Protein AF-A0A934N5J3-F1 (afdb_monomer_lite)

Structure (mmCIF, N/CA/C/O backbone):
data_AF-A0A934N5J3-F1
#
_entry.id   AF-A0A934N5J3-F1
#
loop_
_atom_site.group_PDB
_atom_site.id
_atom_site.type_symbol
_atom_site.label_atom_id
_atom_site.label_alt_id
_atom_site.label_comp_id
_atom_site.label_asym_id
_atom_site.label_entity_id
_atom_site.label_seq_id
_atom_site.pdbx_PDB_ins_code
_atom_site.Cartn_x
_atom_site.Cartn_y
_atom_site.Cartn_z
_atom_site.occupancy
_atom_site.B_iso_or_equiv
_atom_site.auth_seq_id
_atom_site.auth_comp_id
_atom_site.auth_asym_id
_atom_site.auth_atom_id
_atom_site.pdbx_PDB_model_num
ATOM 1 N N . MET A 1 1 ? 9.248 -0.133 -29.387 1.00 40.38 1 MET A N 1
ATOM 2 C CA . MET A 1 1 ? 8.294 -0.602 -28.362 1.00 40.38 1 MET A CA 1
ATOM 3 C C . MET A 1 1 ? 8.882 -0.227 -27.019 1.00 40.38 1 MET A C 1
ATOM 5 O O . MET A 1 1 ? 9.962 -0.706 -26.713 1.00 40.38 1 MET A O 1
ATOM 9 N N . THR A 1 2 ? 8.270 0.691 -26.274 1.00 46.03 2 THR A N 1
ATOM 10 C CA . THR A 1 2 ? 8.652 0.917 -24.876 1.00 46.03 2 THR A CA 1
ATOM 11 C C . THR A 1 2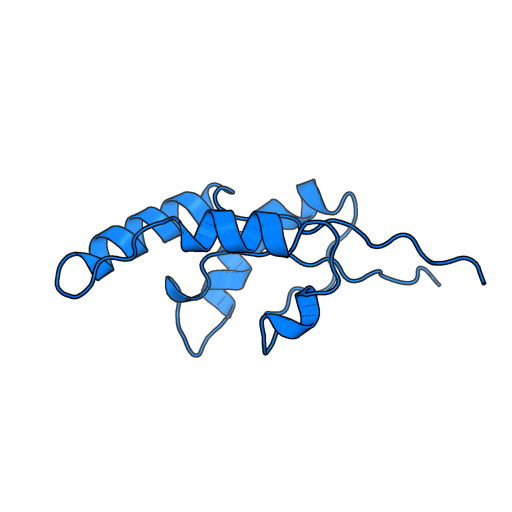 ? 8.176 -0.295 -24.088 1.00 46.03 2 THR A C 1
ATOM 13 O O . THR A 1 2 ? 6.977 -0.462 -23.875 1.00 46.03 2 THR A O 1
ATOM 16 N N . THR A 1 3 ? 9.099 -1.193 -23.756 1.00 57.78 3 THR A N 1
ATOM 17 C CA . THR A 1 3 ? 8.875 -2.265 -22.787 1.00 57.78 3 THR A CA 1
ATOM 18 C C . THR A 1 3 ? 8.489 -1.591 -21.474 1.00 57.78 3 THR A C 1
ATOM 20 O O . THR A 1 3 ? 9.304 -0.897 -20.872 1.00 57.78 3 THR A O 1
ATOM 23 N N . GLY A 1 4 ? 7.209 -1.663 -21.104 1.00 67.69 4 GLY A N 1
ATOM 24 C CA . GLY A 1 4 ? 6.771 -1.213 -19.788 1.00 67.69 4 GLY A CA 1
ATOM 25 C C . GLY A 1 4 ? 7.350 -2.172 -18.758 1.00 67.69 4 GLY A C 1
ATOM 26 O O . GLY A 1 4 ? 7.184 -3.376 -18.910 1.00 67.69 4 GLY A O 1
ATOM 27 N N . GLU A 1 5 ? 8.078 -1.648 -17.780 1.00 82.44 5 GLU A N 1
ATOM 28 C CA . GLU A 1 5 ? 8.607 -2.443 -16.673 1.00 82.44 5 GLU A CA 1
ATOM 29 C C . GLU A 1 5 ? 7.622 -2.405 -15.509 1.00 82.44 5 GLU A C 1
ATOM 31 O O . GLU A 1 5 ? 7.152 -1.325 -15.126 1.00 82.44 5 GLU A O 1
ATOM 36 N N . ASP A 1 6 ? 7.352 -3.572 -14.928 1.00 88.88 6 ASP A N 1
ATOM 37 C CA . ASP A 1 6 ? 6.531 -3.676 -13.730 1.00 88.88 6 ASP A CA 1
ATOM 38 C C . ASP A 1 6 ? 7.244 -3.041 -12.539 1.00 88.88 6 ASP A C 1
ATOM 40 O O . ASP A 1 6 ? 8.451 -3.189 -12.327 1.00 88.88 6 ASP A O 1
ATOM 44 N N . ARG A 1 7 ? 6.471 -2.305 -11.742 1.00 91.50 7 ARG A N 1
ATOM 45 C CA . ARG A 1 7 ? 6.948 -1.645 -10.530 1.00 91.50 7 ARG A CA 1
ATOM 46 C C . ARG A 1 7 ? 6.076 -2.057 -9.370 1.00 91.50 7 ARG A C 1
ATOM 48 O O . ARG A 1 7 ? 4.875 -1.803 -9.374 1.00 91.50 7 ARG A O 1
ATOM 55 N N . PHE A 1 8 ? 6.706 -2.633 -8.358 1.00 94.44 8 PHE A N 1
ATOM 56 C CA . PHE A 1 8 ? 5.999 -3.145 -7.198 1.00 94.44 8 PHE A CA 1
ATOM 57 C C . PHE A 1 8 ? 6.033 -2.146 -6.047 1.00 94.44 8 PHE A C 1
ATOM 59 O O . PHE A 1 8 ? 7.045 -1.485 -5.780 1.00 94.44 8 PHE A O 1
ATOM 66 N N . PHE A 1 9 ? 4.908 -2.079 -5.345 1.00 95.38 9 PHE A N 1
ATOM 67 C CA . PHE A 1 9 ? 4.727 -1.270 -4.153 1.00 95.38 9 PHE A CA 1
ATOM 68 C C . PHE A 1 9 ? 4.115 -2.134 -3.052 1.00 95.38 9 PHE A C 1
ATOM 70 O O . PHE A 1 9 ? 3.233 -2.946 -3.321 1.00 95.38 9 PHE A O 1
ATOM 77 N N . LEU A 1 10 ? 4.561 -1.946 -1.812 1.00 96.62 10 LEU A N 1
ATOM 78 C CA . LEU A 1 10 ? 4.017 -2.628 -0.640 1.00 96.62 10 LEU A CA 1
ATOM 79 C C . LEU A 1 10 ? 3.26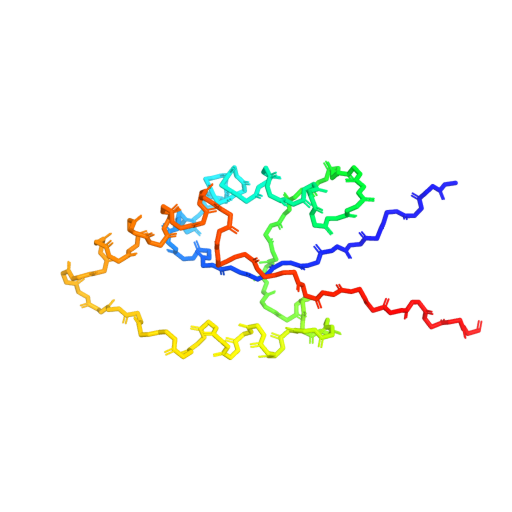3 -1.643 0.255 1.00 96.62 10 LEU A C 1
ATOM 81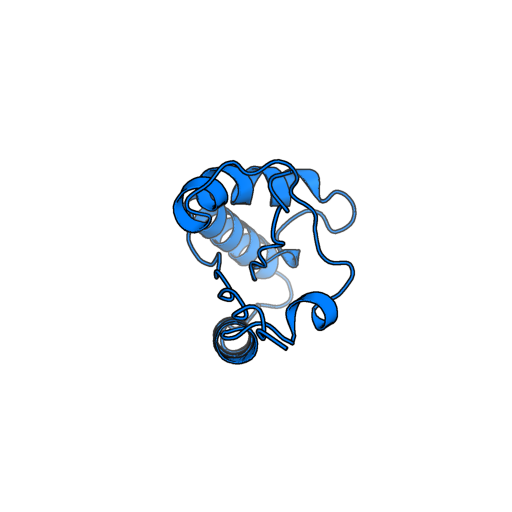 O O . LEU A 1 10 ? 3.735 -0.531 0.499 1.00 96.62 10 LEU A O 1
ATOM 85 N N . THR A 1 11 ? 2.086 -2.044 0.740 1.00 96.31 11 THR A N 1
ATOM 86 C CA . THR A 1 11 ? 1.214 -1.185 1.550 1.00 96.31 11 THR A CA 1
ATOM 87 C C . THR A 1 11 ? 0.202 -1.981 2.391 1.00 96.31 11 THR A C 1
ATOM 89 O O . THR A 1 11 ? 0.173 -3.212 2.346 1.00 96.31 11 THR A O 1
ATOM 92 N N . TRP A 1 12 ? -0.654 -1.288 3.149 1.00 95.06 12 TRP A N 1
ATOM 93 C CA . TRP A 1 12 ? -1.706 -1.873 3.983 1.00 95.06 12 TRP A CA 1
ATOM 94 C C . TRP A 1 12 ? -2.996 -2.154 3.197 1.00 95.06 12 TRP A C 1
ATOM 96 O O . TRP A 1 12 ? -4.027 -1.536 3.437 1.00 95.06 12 TRP A O 1
ATOM 106 N N . GLY A 1 13 ? -2.989 -3.131 2.287 1.00 92.88 13 GLY A N 1
ATOM 107 C CA . GLY A 1 13 ? -4.202 -3.472 1.519 1.00 92.88 13 GLY A CA 1
ATOM 108 C C . GLY A 1 13 ? -5.412 -3.837 2.396 1.00 92.88 13 GLY A C 1
ATOM 109 O O . GLY A 1 13 ? -6.535 -3.436 2.116 1.00 92.88 13 GLY A O 1
ATOM 110 N N . ARG A 1 14 ? -5.170 -4.501 3.536 1.00 92.31 14 ARG A N 1
ATOM 111 C CA . ARG A 1 14 ? -6.206 -4.986 4.469 1.00 92.31 14 ARG A CA 1
ATOM 112 C C . ARG A 1 14 ? -7.085 -3.888 5.088 1.00 92.31 14 ARG A C 1
ATOM 114 O O . ARG A 1 14 ? -8.154 -4.201 5.602 1.00 92.31 14 ARG A O 1
ATOM 121 N N . VAL A 1 15 ? -6.653 -2.623 5.091 1.00 94.31 15 VAL A N 1
ATOM 122 C CA . VAL A 1 15 ? -7.489 -1.536 5.637 1.00 94.31 15 VAL A CA 1
ATOM 123 C C . VAL A 1 15 ? -8.543 -1.041 4.646 1.00 94.31 15 VAL A C 1
ATOM 125 O O . VAL A 1 15 ? -9.349 -0.185 5.005 1.00 94.31 15 VAL A O 1
ATOM 128 N N . PHE A 1 16 ? -8.557 -1.566 3.424 1.00 95.00 16 PHE A N 1
ATOM 129 C CA . PHE A 1 16 ? -9.591 -1.337 2.417 1.00 95.00 16 PHE A CA 1
ATOM 130 C C . PHE A 1 16 ? -10.490 -2.570 2.279 1.00 95.00 16 PHE A C 1
ATOM 132 O O . PHE A 1 16 ? -10.400 -3.506 3.075 1.00 95.00 16 PHE A O 1
ATOM 139 N N . ASP A 1 17 ? -11.401 -2.534 1.310 1.00 91.06 17 ASP A N 1
ATOM 140 C CA . ASP A 1 17 ? -12.282 -3.659 1.022 1.00 91.06 17 ASP A CA 1
ATOM 141 C C . ASP A 1 17 ? -11.463 -4.900 0.618 1.00 91.06 17 ASP A C 1
ATOM 143 O O . ASP A 1 17 ? -10.451 -4.803 -0.076 1.00 91.06 17 ASP A O 1
ATOM 147 N N . ALA A 1 18 ? -11.862 -6.068 1.123 1.00 86.75 18 ALA A N 1
ATOM 148 C CA . ALA A 1 18 ? -11.135 -7.319 0.906 1.00 86.75 18 ALA A CA 1
ATOM 149 C C . ALA A 1 18 ? -11.447 -7.971 -0.452 1.00 86.75 18 ALA A C 1
ATOM 151 O O . ALA A 1 18 ? -10.758 -8.913 -0.840 1.00 86.75 18 ALA A O 1
ATOM 152 N N . VAL A 1 19 ? -12.502 -7.515 -1.130 1.00 89.31 19 VAL A N 1
ATOM 153 C CA . VAL A 1 19 ? -13.022 -8.071 -2.383 1.00 89.31 19 VAL A CA 1
ATOM 154 C C . VAL A 1 19 ? -12.862 -7.066 -3.517 1.00 89.31 19 VAL A C 1
ATOM 156 O O . VAL A 1 19 ? -12.422 -7.442 -4.600 1.00 89.31 19 VAL A O 1
ATOM 159 N N . ASP A 1 20 ? -13.206 -5.804 -3.272 1.00 93.81 20 ASP A N 1
ATOM 160 C CA . ASP A 1 20 ? -13.068 -4.720 -4.238 1.00 93.81 20 ASP A CA 1
ATOM 161 C C . ASP A 1 20 ? -11.717 -3.999 -4.062 1.00 93.81 20 ASP A C 1
ATOM 163 O O . ASP A 1 20 ? -11.521 -3.276 -3.081 1.00 93.81 20 ASP A O 1
ATOM 167 N N . PRO A 1 21 ? -10.763 -4.141 -5.001 1.00 95.00 21 PRO A N 1
ATOM 168 C CA . PRO A 1 21 ? -9.483 -3.449 -4.914 1.00 95.00 21 PRO A CA 1
ATOM 169 C C . PRO A 1 21 ? -9.581 -1.962 -5.284 1.00 95.00 21 PRO A C 1
ATOM 171 O O . PRO A 1 21 ? -8.619 -1.225 -5.050 1.00 95.00 21 PRO A O 1
ATOM 174 N N . THR A 1 22 ? -10.693 -1.489 -5.862 1.00 95.75 22 THR A N 1
ATOM 175 C CA . THR A 1 22 ? -10.821 -0.113 -6.364 1.00 95.75 22 THR A CA 1
ATOM 176 C C . THR A 1 22 ? -10.517 0.949 -5.299 1.00 95.75 22 THR A C 1
ATOM 178 O O . THR A 1 22 ? -9.688 1.816 -5.581 1.00 95.75 22 THR A O 1
ATOM 181 N N . PRO A 1 23 ? -11.041 0.881 -4.056 1.00 95.62 23 PRO A N 1
ATOM 182 C CA . PRO A 1 23 ? -10.719 1.863 -3.019 1.00 95.62 23 PRO A CA 1
ATOM 183 C C . PRO A 1 23 ? -9.226 1.930 -2.667 1.00 95.62 23 PRO A C 1
ATOM 185 O O . PRO A 1 23 ? -8.701 3.010 -2.390 1.00 95.62 23 PRO A O 1
ATOM 188 N N . LEU A 1 24 ? -8.530 0.787 -2.685 1.00 96.38 24 LEU A N 1
ATOM 189 C CA . LEU A 1 24 ? -7.085 0.730 -2.466 1.00 96.38 24 LEU A CA 1
ATOM 190 C C . LEU A 1 24 ? -6.342 1.373 -3.641 1.00 96.38 24 LEU A C 1
ATOM 192 O O . LEU A 1 24 ? -5.476 2.222 -3.428 1.00 96.38 24 LEU A O 1
ATOM 196 N N . ILE A 1 25 ? -6.694 0.988 -4.870 1.00 95.38 25 ILE A N 1
ATOM 197 C CA . ILE A 1 25 ? -6.082 1.506 -6.098 1.00 95.38 25 ILE A CA 1
ATOM 198 C C . ILE A 1 25 ? -6.240 3.029 -6.171 1.00 95.38 25 ILE A C 1
ATOM 200 O O . ILE A 1 25 ? -5.256 3.733 -6.407 1.00 95.38 25 ILE A O 1
ATOM 204 N N . ASP A 1 26 ? -7.435 3.550 -5.899 1.00 94.50 26 ASP A N 1
ATOM 205 C CA . ASP A 1 26 ? -7.717 4.987 -5.913 1.00 94.50 26 ASP A CA 1
ATOM 206 C C . ASP A 1 26 ? -6.902 5.749 -4.861 1.00 94.50 26 ASP A C 1
ATOM 208 O O . ASP A 1 26 ? -6.431 6.859 -5.123 1.00 94.50 26 ASP A O 1
ATOM 212 N N . ALA A 1 27 ? -6.669 5.148 -3.690 1.00 94.62 27 ALA A N 1
ATOM 213 C CA . ALA A 1 27 ? -5.846 5.750 -2.647 1.00 94.62 27 ALA A CA 1
ATOM 214 C C . ALA A 1 27 ? -4.354 5.807 -3.021 1.00 94.62 27 ALA A C 1
ATOM 216 O O . ALA A 1 27 ? -3.678 6.775 -2.664 1.00 94.62 27 ALA A O 1
ATOM 217 N N . VAL A 1 28 ? -3.827 4.800 -3.730 1.00 93.75 28 VAL A N 1
ATOM 218 C CA . VAL A 1 28 ? -2.388 4.711 -4.046 1.00 93.75 28 VAL A CA 1
ATOM 219 C C . VAL A 1 28 ? -2.012 5.389 -5.361 1.00 93.75 28 VAL A C 1
ATOM 221 O O . VAL A 1 28 ? -0.945 6.002 -5.444 1.00 93.75 28 VAL A O 1
ATOM 224 N N . LYS A 1 29 ? -2.875 5.323 -6.382 1.00 92.75 29 LYS A N 1
ATOM 225 C CA . LYS A 1 29 ? -2.591 5.755 -7.762 1.00 92.75 29 LYS A CA 1
ATOM 226 C C . LYS A 1 29 ? -2.023 7.179 -7.880 1.00 92.75 29 LYS A C 1
ATOM 228 O O . LYS A 1 29 ? -1.051 7.338 -8.626 1.00 92.75 29 LYS A O 1
ATOM 233 N N . PRO A 1 30 ? -2.518 8.199 -7.145 1.00 91.88 30 PRO A N 1
ATOM 234 C CA . PRO A 1 30 ? -1.958 9.554 -7.204 1.00 91.88 30 PRO A CA 1
ATOM 235 C C . PRO A 1 30 ? -0.478 9.630 -6.802 1.00 91.88 30 PRO A C 1
ATOM 237 O O . PRO A 1 30 ? 0.254 10.504 -7.268 1.00 91.88 30 PRO A O 1
ATOM 240 N N . HIS A 1 31 ? -0.017 8.704 -5.959 1.00 91.50 31 HIS A N 1
ATOM 241 C CA . HIS A 1 31 ? 1.341 8.696 -5.412 1.00 91.50 31 HIS A CA 1
ATOM 242 C C . HIS A 1 31 ? 2.323 7.904 -6.277 1.00 91.50 31 HIS A C 1
ATOM 244 O O . HIS A 1 31 ? 3.526 8.179 -6.243 1.00 91.50 31 HIS A O 1
ATOM 250 N N . LEU A 1 32 ? 1.818 6.971 -7.094 1.00 88.69 32 LEU A N 1
ATOM 251 C CA . LEU A 1 32 ? 2.640 6.103 -7.940 1.00 88.69 32 LEU A CA 1
ATOM 252 C C . LEU A 1 32 ? 3.381 6.899 -9.014 1.00 88.69 32 LEU A C 1
ATOM 254 O O . LEU A 1 32 ? 4.579 6.712 -9.187 1.00 88.69 32 LEU A O 1
ATOM 258 N N . VAL A 1 33 ? 2.717 7.849 -9.681 1.00 79.12 33 VAL A N 1
ATOM 259 C CA . VAL A 1 33 ? 3.314 8.644 -10.775 1.00 79.12 33 VAL A CA 1
ATOM 260 C C . VAL A 1 33 ? 4.616 9.325 -10.336 1.00 79.12 33 VAL A C 1
ATOM 262 O O . VAL A 1 33 ? 5.616 9.303 -11.056 1.00 79.12 33 VAL A O 1
ATOM 265 N N . ARG A 1 34 ? 4.640 9.872 -9.113 1.00 76.06 34 ARG A N 1
ATOM 266 C CA . ARG A 1 34 ? 5.828 10.534 -8.554 1.00 76.06 34 ARG A CA 1
ATOM 267 C C . ARG A 1 34 ? 6.987 9.559 -8.331 1.00 76.06 34 ARG A C 1
ATOM 269 O O . ARG A 1 34 ? 8.143 9.934 -8.513 1.00 76.06 34 ARG A O 1
ATOM 276 N N . MET A 1 35 ? 6.689 8.328 -7.926 1.00 73.38 35 MET A N 1
ATOM 277 C CA . MET A 1 35 ? 7.689 7.306 -7.599 1.00 73.38 35 MET A CA 1
ATOM 278 C C . MET A 1 35 ? 8.164 6.534 -8.840 1.00 73.38 35 MET A C 1
ATOM 280 O O . MET A 1 35 ? 9.323 6.128 -8.917 1.00 73.38 35 MET A O 1
ATOM 284 N N . SER A 1 36 ? 7.301 6.397 -9.847 1.00 70.25 36 SER A N 1
ATOM 285 C CA . SER A 1 36 ? 7.554 5.641 -11.075 1.00 70.25 36 SER A CA 1
ATOM 286 C C . SER A 1 36 ? 8.396 6.390 -12.112 1.00 70.25 36 SER A C 1
ATOM 288 O O . SER A 1 36 ? 8.847 5.774 -13.071 1.00 70.25 36 SER A O 1
ATOM 290 N N . ARG A 1 37 ? 8.637 7.702 -11.948 1.00 72.06 37 ARG A N 1
ATOM 291 C CA . ARG A 1 37 ? 9.382 8.540 -12.920 1.00 72.06 37 ARG A CA 1
ATOM 292 C C . ARG A 1 37 ? 8.904 8.336 -14.374 1.00 72.06 37 ARG A C 1
ATOM 294 O O . ARG A 1 37 ? 9.713 8.325 -15.298 1.00 72.06 37 ARG A O 1
ATOM 301 N N . GLY A 1 38 ? 7.601 8.136 -14.564 1.00 73.38 38 GLY A N 1
ATOM 302 C CA . GLY A 1 38 ? 7.007 7.766 -15.845 1.00 73.38 38 GLY A CA 1
ATOM 303 C C . GLY A 1 38 ? 5.485 7.656 -15.774 1.00 73.38 38 GLY A C 1
ATOM 304 O O . GLY A 1 38 ? 4.884 7.839 -14.713 1.00 73.38 38 GLY A O 1
ATOM 305 N N . GLU A 1 39 ? 4.869 7.373 -16.919 1.00 82.62 39 GLU A N 1
ATOM 306 C CA . GLU A 1 39 ? 3.423 7.183 -17.035 1.00 82.62 39 GLU A CA 1
ATOM 307 C C . GLU A 1 39 ? 3.003 5.824 -16.458 1.00 82.62 39 GLU A C 1
ATOM 309 O O . GLU A 1 39 ? 3.564 4.784 -16.806 1.00 82.62 39 GLU A O 1
ATOM 314 N N . VAL A 1 40 ? 1.999 5.831 -15.581 1.00 87.81 40 VAL A N 1
ATOM 315 C CA . VAL A 1 40 ? 1.394 4.615 -15.027 1.00 87.81 40 VAL A CA 1
ATOM 316 C C . VAL A 1 40 ? 0.226 4.212 -15.921 1.00 87.81 40 VAL A C 1
ATOM 318 O O . VAL A 1 40 ? -0.780 4.916 -15.967 1.00 87.81 40 VAL A O 1
ATOM 321 N N . ARG A 1 41 ? 0.360 3.086 -16.629 1.00 87.81 41 ARG A N 1
ATOM 322 C CA . ARG A 1 41 ? -0.682 2.585 -17.542 1.00 87.81 41 ARG A CA 1
ATOM 323 C C . ARG A 1 41 ? -1.756 1.786 -16.819 1.00 87.81 41 ARG A C 1
ATOM 325 O O . ARG A 1 41 ? -2.942 2.011 -17.034 1.00 87.81 41 ARG A O 1
ATOM 332 N N . ILE A 1 42 ? -1.320 0.851 -15.983 1.00 90.38 42 ILE A N 1
ATOM 333 C CA . ILE A 1 42 ? -2.164 -0.106 -15.271 1.00 90.38 42 ILE A CA 1
ATOM 334 C C . ILE A 1 42 ? -1.694 -0.140 -13.815 1.00 90.38 42 ILE A C 1
ATOM 336 O O . ILE A 1 42 ? -0.509 0.050 -13.535 1.00 90.38 42 ILE A O 1
ATOM 340 N N . VAL A 1 43 ? -2.642 -0.310 -12.895 1.00 93.12 43 VAL A N 1
ATOM 341 C CA . VAL A 1 43 ? -2.386 -0.535 -11.471 1.00 93.12 43 VAL A CA 1
ATOM 342 C C . VAL A 1 43 ? -3.233 -1.725 -11.060 1.00 93.12 43 VAL A C 1
ATOM 344 O O . VAL A 1 43 ? -4.454 -1.668 -11.182 1.00 93.12 43 VAL A O 1
ATOM 347 N N . GLU A 1 44 ? -2.579 -2.773 -10.582 1.00 93.56 44 GLU A N 1
ATOM 348 C CA . GLU A 1 44 ? -3.200 -4.023 -10.155 1.00 93.56 44 GLU A CA 1
ATOM 349 C C . GLU A 1 44 ? -2.665 -4.404 -8.773 1.00 93.56 44 GLU A C 1
ATOM 351 O O . GLU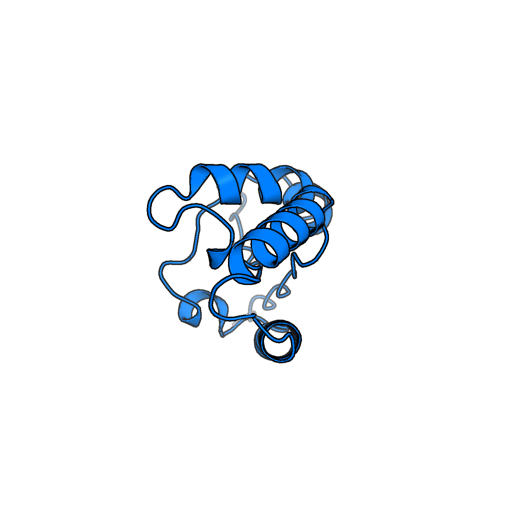 A 1 44 ? -1.573 -3.992 -8.370 1.00 93.56 44 GLU A O 1
ATOM 356 N N . VAL A 1 45 ? -3.470 -5.149 -8.020 1.00 95.06 45 VAL A N 1
ATOM 357 C CA . VAL A 1 45 ? -3.060 -5.726 -6.739 1.00 95.06 45 VAL A CA 1
ATOM 358 C C . VAL A 1 45 ? -2.445 -7.087 -7.036 1.00 95.06 45 VAL A C 1
ATOM 360 O O . VAL A 1 45 ? -3.055 -7.870 -7.754 1.00 95.06 45 VAL A O 1
ATOM 363 N N . CYS A 1 46 ? -1.262 -7.369 -6.489 1.00 94.44 46 CYS A N 1
ATOM 364 C CA . CYS A 1 46 ? -0.672 -8.704 -6.582 1.00 94.44 46 CYS A CA 1
ATOM 365 C C . CYS A 1 46 ? -1.595 -9.737 -5.920 1.00 94.44 46 CYS A C 1
ATOM 367 O O . CYS A 1 46 ? -2.084 -9.500 -4.810 1.00 94.44 46 CYS A O 1
ATOM 369 N N . ASP A 1 47 ? -1.755 -10.902 -6.543 1.00 91.81 47 ASP A N 1
ATOM 370 C CA . ASP A 1 47 ? -2.480 -12.041 -5.969 1.00 91.81 47 ASP A CA 1
ATOM 371 C C . ASP A 1 47 ? -1.808 -12.525 -4.675 1.00 91.81 47 ASP A C 1
ATOM 373 O O . ASP A 1 47 ? -2.449 -13.043 -3.755 1.00 91.81 47 ASP A O 1
ATOM 377 N N . SER A 1 48 ? -0.488 -12.345 -4.577 1.00 93.56 48 SER A N 1
ATOM 378 C CA . SER A 1 48 ? 0.287 -12.663 -3.389 1.00 93.56 48 SER A CA 1
ATOM 379 C C . SER A 1 48 ? 1.513 -11.769 -3.210 1.00 93.56 48 SER A C 1
ATOM 381 O O . SER A 1 48 ? 2.073 -11.203 -4.145 1.00 93.56 48 SER A O 1
ATOM 383 N N . LEU A 1 49 ? 2.032 -11.736 -1.980 1.00 93.31 49 LEU A N 1
ATOM 384 C CA . LEU A 1 49 ? 3.321 -11.102 -1.690 1.00 93.31 49 LEU A CA 1
ATOM 385 C C . LEU A 1 49 ? 4.500 -11.751 -2.441 1.00 93.31 49 LEU A C 1
ATOM 387 O O . LEU A 1 49 ? 5.552 -11.127 -2.558 1.00 93.31 49 LEU A O 1
ATOM 391 N N . GLN A 1 50 ? 4.355 -12.988 -2.935 1.00 95.19 50 GLN A N 1
ATOM 392 C CA . GLN A 1 50 ? 5.444 -13.704 -3.606 1.00 95.19 50 GLN A CA 1
ATOM 393 C C . GLN A 1 50 ? 5.835 -13.052 -4.934 1.00 95.19 50 GLN A C 1
ATOM 395 O O . GLN A 1 50 ? 7.019 -13.046 -5.265 1.00 95.19 50 GLN A O 1
ATOM 400 N N . GLU A 1 51 ? 4.887 -12.441 -5.646 1.00 94.62 51 GLU A N 1
ATOM 401 C CA . GLU A 1 51 ? 5.138 -11.751 -6.921 1.00 94.62 51 GLU A CA 1
ATOM 402 C C . GLU A 1 51 ? 6.146 -10.607 -6.778 1.00 94.62 51 GLU A C 1
ATOM 404 O O . GLU A 1 51 ? 6.971 -10.373 -7.658 1.00 94.62 51 GLU A O 1
ATOM 409 N N . ALA A 1 52 ? 6.135 -9.936 -5.626 1.00 95.00 52 ALA A N 1
ATOM 410 C CA . ALA A 1 52 ? 7.041 -8.839 -5.321 1.00 95.00 52 ALA A CA 1
ATOM 411 C C . ALA A 1 52 ? 8.310 -9.281 -4.567 1.00 95.00 52 ALA A C 1
ATOM 413 O O . ALA A 1 52 ? 9.174 -8.449 -4.291 1.00 95.00 52 ALA A O 1
ATOM 414 N N . SER A 1 53 ? 8.446 -10.567 -4.219 1.00 95.25 53 SER A N 1
ATOM 415 C CA . SER A 1 53 ? 9.498 -11.040 -3.301 1.00 95.25 53 SER A CA 1
ATOM 416 C C . SER A 1 53 ? 10.924 -10.905 -3.842 1.00 95.25 53 SER A C 1
ATOM 418 O O . SER A 1 53 ? 11.866 -10.791 -3.062 1.00 95.25 53 SER A O 1
ATOM 420 N N . ALA A 1 54 ? 11.086 -10.875 -5.168 1.00 94.56 54 ALA A N 1
ATOM 421 C CA . ALA A 1 54 ? 12.380 -10.700 -5.825 1.00 94.56 54 ALA A CA 1
ATOM 422 C C . ALA A 1 54 ? 12.858 -9.237 -5.860 1.00 94.56 54 ALA A C 1
ATOM 424 O O . ALA A 1 54 ? 13.965 -8.969 -6.325 1.00 94.56 54 ALA A O 1
ATOM 425 N N . GLN A 1 55 ? 12.037 -8.281 -5.410 1.00 94.69 55 GLN A N 1
ATOM 426 C CA . GLN A 1 55 ? 12.365 -6.865 -5.528 1.00 94.69 55 GLN A CA 1
ATOM 427 C C . GLN A 1 55 ? 13.395 -6.417 -4.480 1.00 94.69 55 GLN A C 1
ATOM 429 O O . GLN A 1 55 ? 13.336 -6.875 -3.335 1.00 94.69 55 GLN A O 1
ATOM 434 N N . PRO A 1 56 ? 14.304 -5.483 -4.834 1.00 95.62 56 PRO A N 1
ATOM 435 C CA . PRO A 1 56 ? 15.455 -5.119 -4.005 1.00 95.62 56 PRO A CA 1
ATOM 436 C C . PRO A 1 56 ? 15.143 -4.747 -2.557 1.00 95.62 56 PRO A C 1
ATOM 438 O O . PRO A 1 56 ? 15.940 -5.051 -1.680 1.00 95.62 56 PRO A O 1
ATOM 441 N N . TYR A 1 57 ? 14.011 -4.080 -2.316 1.00 96.12 57 TYR A N 1
ATOM 442 C CA . TYR A 1 57 ? 13.622 -3.585 -0.992 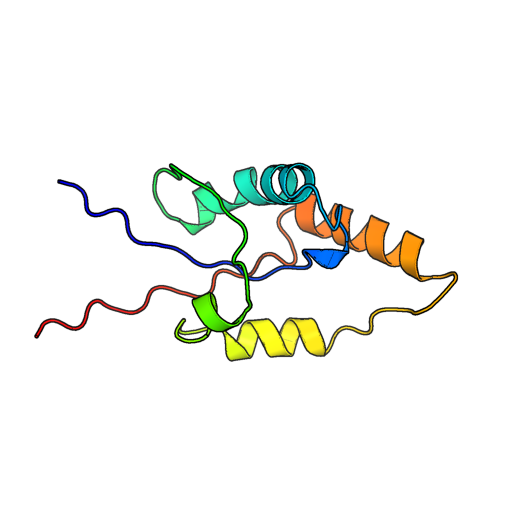1.00 96.12 57 TYR A CA 1
ATOM 443 C C . TYR A 1 57 ? 12.400 -4.300 -0.412 1.00 96.12 57 TYR A C 1
ATOM 445 O O . TYR A 1 57 ? 11.715 -3.751 0.461 1.00 96.12 57 TYR A O 1
ATOM 453 N N . PHE A 1 58 ? 12.070 -5.490 -0.927 1.00 97.00 58 PHE A N 1
ATOM 454 C CA . PHE A 1 58 ? 10.898 -6.241 -0.485 1.00 97.00 58 PHE A CA 1
ATOM 455 C C . PHE A 1 58 ? 10.964 -6.560 1.009 1.00 97.00 58 PHE A C 1
ATOM 457 O O . PHE A 1 58 ? 10.049 -6.196 1.749 1.00 97.00 58 PHE A O 1
ATOM 464 N N . PHE A 1 59 ? 12.040 -7.203 1.471 1.00 96.88 59 PHE A N 1
ATOM 465 C CA . PHE A 1 59 ? 12.129 -7.676 2.853 1.00 96.88 59 PHE A CA 1
ATOM 466 C C . PHE A 1 59 ? 12.225 -6.525 3.852 1.00 96.88 59 PHE A C 1
ATOM 468 O O . PHE A 1 59 ? 11.560 -6.565 4.883 1.00 96.88 59 PHE A O 1
ATOM 475 N N . GLU A 1 60 ? 12.980 -5.472 3.545 1.00 96.75 60 GLU A N 1
ATOM 476 C CA . GLU A 1 60 ? 13.083 -4.275 4.378 1.00 96.75 60 GLU A CA 1
ATOM 477 C C . GLU A 1 60 ? 11.711 -3.624 4.552 1.00 96.75 60 GLU A C 1
ATOM 479 O O . GLU A 1 60 ? 11.286 -3.350 5.675 1.00 96.75 60 GLU A O 1
ATOM 484 N N . SER A 1 61 ? 10.987 -3.430 3.447 1.00 96.19 61 SER A N 1
ATOM 485 C CA . SER A 1 61 ? 9.645 -2.845 3.472 1.00 96.19 61 SER A CA 1
ATOM 486 C C . SER A 1 61 ? 8.660 -3.741 4.216 1.00 96.19 61 SER A C 1
ATOM 488 O O . SER A 1 61 ? 7.893 -3.261 5.050 1.00 96.19 61 SER A O 1
ATOM 490 N N . PHE A 1 62 ? 8.714 -5.048 3.970 1.00 95.94 62 PHE A N 1
ATOM 491 C CA . PHE A 1 62 ? 7.849 -6.022 4.621 1.00 95.94 62 PHE A CA 1
ATOM 492 C C . PHE A 1 62 ? 8.068 -6.061 6.131 1.00 95.94 62 PHE A C 1
ATOM 494 O O . PHE A 1 62 ? 7.109 -5.930 6.890 1.00 95.94 62 PHE A O 1
ATOM 501 N N . PHE A 1 63 ? 9.318 -6.145 6.591 1.00 95.81 63 PHE A N 1
ATOM 502 C CA . PHE A 1 63 ? 9.615 -6.138 8.019 1.00 95.81 63 PHE A CA 1
ATOM 503 C C . PHE A 1 63 ? 9.253 -4.807 8.685 1.00 95.81 63 PHE A C 1
ATOM 505 O O . PHE A 1 63 ? 8.744 -4.832 9.806 1.00 95.81 63 PHE A O 1
ATOM 512 N N . MET A 1 64 ? 9.437 -3.663 8.013 1.00 93.69 64 MET A N 1
ATOM 513 C CA . MET A 1 64 ? 8.968 -2.370 8.530 1.00 93.69 64 MET A CA 1
ATOM 514 C C . MET A 1 64 ? 7.450 -2.353 8.750 1.00 93.69 64 MET A C 1
ATOM 516 O O . MET A 1 64 ? 6.998 -1.861 9.785 1.00 93.69 64 MET A O 1
ATOM 520 N N . LEU A 1 65 ? 6.661 -2.913 7.822 1.00 92.94 65 LEU A N 1
ATOM 521 C CA . LEU A 1 65 ? 5.217 -3.064 8.018 1.00 92.94 65 LEU A CA 1
ATOM 522 C C . LEU A 1 65 ? 4.910 -4.041 9.160 1.00 92.94 65 LEU A C 1
ATOM 524 O O . LEU A 1 65 ? 4.149 -3.703 10.063 1.00 92.94 65 LEU A O 1
ATOM 528 N N . CYS A 1 66 ? 5.518 -5.230 9.171 1.00 92.00 66 CYS A N 1
ATOM 529 C CA . CYS A 1 66 ? 5.226 -6.271 10.162 1.00 92.00 66 CYS A CA 1
ATOM 530 C C . CYS A 1 66 ? 5.555 -5.877 11.609 1.00 92.00 66 CYS A C 1
ATOM 532 O O . CYS A 1 66 ? 4.970 -6.434 12.536 1.00 92.00 66 CYS A O 1
ATOM 534 N N . GLN A 1 67 ? 6.468 -4.928 11.824 1.00 93.44 67 GLN A N 1
ATOM 535 C CA . GLN A 1 67 ? 6.762 -4.390 13.156 1.00 93.44 67 GLN A CA 1
ATOM 536 C C . GLN A 1 67 ? 5.629 -3.513 13.714 1.00 93.44 67 GLN A C 1
ATOM 538 O O . GLN A 1 67 ? 5.581 -3.265 14.921 1.00 93.44 67 GLN A O 1
ATOM 543 N N . GLN A 1 68 ? 4.700 -3.047 12.873 1.00 91.38 68 GLN A N 1
ATOM 544 C CA . GLN A 1 68 ? 3.549 -2.276 13.326 1.00 91.38 68 GLN A CA 1
ATOM 545 C C . GLN A 1 68 ? 2.469 -3.206 13.884 1.00 91.38 68 GLN A C 1
ATOM 547 O O . GLN A 1 68 ? 1.965 -4.106 13.211 1.00 91.38 68 GLN A O 1
ATOM 552 N N . ARG A 1 69 ? 2.078 -2.971 15.138 1.00 91.69 69 ARG A N 1
ATOM 553 C CA . ARG A 1 69 ? 1.029 -3.756 15.789 1.00 91.69 69 ARG A CA 1
ATOM 554 C C . ARG A 1 69 ? -0.336 -3.417 15.193 1.00 91.69 69 ARG A C 1
ATOM 556 O O . ARG A 1 69 ? -0.823 -2.303 15.364 1.00 91.69 69 ARG A O 1
ATOM 563 N N . ILE A 1 70 ? -0.979 -4.415 14.592 1.00 93.38 70 ILE A N 1
ATOM 564 C CA . ILE A 1 70 ? -2.391 -4.348 14.207 1.00 93.38 70 ILE A CA 1
ATOM 565 C C . ILE A 1 70 ? -3.234 -4.659 15.456 1.00 93.38 70 ILE A C 1
ATOM 567 O O . ILE A 1 70 ? -3.049 -5.723 16.061 1.00 93.38 70 ILE A O 1
ATOM 571 N N . PRO A 1 71 ? -4.116 -3.749 15.903 1.00 93.75 71 PRO A N 1
ATOM 572 C CA . PRO A 1 71 ? -5.014 -4.033 17.011 1.00 93.75 71 PRO A CA 1
ATOM 573 C C . PRO A 1 71 ? -6.075 -5.060 16.602 1.00 93.75 71 PRO A C 1
ATOM 575 O O . PRO A 1 71 ? -6.526 -5.096 15.461 1.00 93.75 71 PRO A O 1
ATOM 578 N N . TYR A 1 72 ? -6.493 -5.881 17.562 1.00 89.38 72 TYR A N 1
ATOM 579 C CA . TYR A 1 72 ? -7.604 -6.817 17.402 1.00 89.38 72 TYR A CA 1
ATOM 580 C C . TYR A 1 72 ? -8.843 -6.278 18.124 1.00 89.38 72 TYR A C 1
ATOM 582 O O . TYR A 1 72 ? -8.724 -5.663 19.187 1.00 89.38 72 TYR A O 1
ATOM 590 N N . GLY A 1 73 ? -10.030 -6.548 17.579 1.00 90.81 73 GLY A N 1
ATOM 591 C CA . GLY A 1 73 ? -11.298 -6.180 18.211 1.00 90.81 73 GLY A CA 1
ATOM 592 C C . GLY A 1 73 ? -11.616 -4.681 18.091 1.00 90.81 73 GLY A C 1
ATOM 593 O O . GLY A 1 73 ? -11.370 -4.110 17.032 1.00 90.81 73 GLY A O 1
ATOM 594 N N . PRO A 1 74 ? -12.150 -4.025 19.141 1.00 90.56 74 PRO A N 1
ATOM 595 C CA . PRO A 1 74 ? -12.742 -2.684 19.039 1.00 90.56 74 PRO A CA 1
ATOM 596 C C . PRO A 1 74 ? -11.828 -1.581 18.486 1.00 90.56 74 PRO A C 1
ATOM 598 O O . PRO A 1 74 ? -12.317 -0.623 17.909 1.00 90.56 74 PRO A O 1
ATOM 601 N N . GLY A 1 75 ? -10.506 -1.704 18.646 1.00 94.06 75 GLY A N 1
ATOM 602 C CA . GLY A 1 75 ? -9.548 -0.714 18.135 1.00 94.06 75 GLY A CA 1
ATOM 603 C C . GLY A 1 75 ? -9.171 -0.890 16.661 1.00 94.06 75 GLY A C 1
ATOM 604 O O . GLY A 1 75 ? -8.389 -0.095 16.141 1.00 94.06 75 GLY A O 1
ATOM 605 N N . TYR A 1 76 ? -9.661 -1.943 15.998 1.00 94.50 76 TYR A N 1
ATOM 606 C CA . TYR A 1 76 ? -9.330 -2.225 14.603 1.00 94.50 76 TYR A CA 1
ATOM 607 C C . TYR A 1 76 ? -9.853 -1.140 13.662 1.00 94.50 76 TYR A C 1
ATOM 609 O O . TYR A 1 76 ? -9.094 -0.658 12.825 1.00 94.50 76 TYR A O 1
ATOM 617 N N . ASP A 1 77 ? -11.109 -0.724 13.824 1.00 95.06 77 ASP A N 1
ATOM 618 C CA . ASP A 1 77 ? -11.753 0.215 12.901 1.00 95.06 77 ASP A CA 1
ATOM 619 C C . ASP A 1 77 ? -11.105 1.604 12.948 1.00 95.06 77 ASP A C 1
ATOM 621 O O . ASP A 1 77 ? -10.825 2.191 11.899 1.00 95.06 77 ASP A O 1
ATOM 625 N N . ASP A 1 78 ? -10.769 2.086 14.147 1.00 95.88 78 ASP A N 1
ATOM 626 C CA . ASP A 1 78 ? -10.047 3.348 14.341 1.00 95.88 78 ASP A CA 1
ATOM 627 C C . ASP A 1 78 ? -8.644 3.289 13.723 1.00 95.88 78 ASP A C 1
ATOM 629 O O . ASP A 1 78 ? -8.216 4.199 13.007 1.00 95.88 78 ASP A O 1
ATOM 633 N N . TRP A 1 79 ? -7.923 2.186 13.950 1.00 95.75 79 TRP A N 1
ATOM 634 C CA . TRP A 1 79 ? -6.604 1.978 13.356 1.00 95.75 79 TRP A CA 1
ATOM 635 C C . TRP A 1 79 ? -6.672 1.889 11.829 1.00 95.75 79 TRP A C 1
ATOM 637 O O . TRP A 1 79 ? -5.834 2.482 11.144 1.00 95.75 79 TRP A O 1
ATOM 647 N N . ALA A 1 80 ? -7.671 1.193 11.284 1.00 96.31 80 ALA A N 1
ATOM 648 C CA . ALA A 1 80 ? -7.882 1.076 9.850 1.00 96.31 80 ALA A CA 1
ATOM 649 C C . ALA A 1 80 ? -8.213 2.442 9.236 1.00 96.31 80 ALA A C 1
ATOM 651 O O . ALA A 1 80 ? -7.651 2.796 8.201 1.00 96.31 80 ALA A O 1
ATOM 652 N N . ALA A 1 81 ? -9.055 3.250 9.888 1.00 96.38 81 ALA A N 1
ATOM 653 C CA . ALA A 1 81 ? -9.375 4.607 9.450 1.00 96.38 81 ALA A CA 1
ATOM 654 C C . ALA A 1 81 ? -8.137 5.520 9.418 1.00 96.38 81 ALA A C 1
ATOM 656 O O . ALA A 1 81 ? -7.885 6.179 8.405 1.00 96.38 81 ALA A O 1
ATOM 657 N N . GLU A 1 82 ? -7.318 5.514 10.472 1.00 96.50 82 GLU A N 1
ATOM 658 C CA . GLU A 1 82 ? -6.087 6.311 10.512 1.00 96.50 82 GLU A CA 1
ATOM 659 C C . GLU A 1 82 ? -5.033 5.809 9.516 1.00 96.50 82 GLU A C 1
ATOM 661 O O . GLU A 1 82 ? -4.330 6.607 8.892 1.00 96.50 82 GLU A O 1
ATOM 666 N N . THR A 1 83 ? -4.941 4.497 9.306 1.00 96.69 83 THR A N 1
ATOM 667 C CA . THR A 1 83 ? -4.042 3.910 8.303 1.00 96.69 83 THR A CA 1
ATOM 668 C C . THR A 1 83 ? -4.477 4.275 6.885 1.00 96.69 83 THR A C 1
ATOM 670 O O . THR A 1 83 ? -3.649 4.734 6.098 1.00 96.69 83 THR A O 1
ATOM 673 N N . ARG A 1 84 ? -5.781 4.205 6.571 1.00 97.31 84 ARG A N 1
ATOM 674 C CA . ARG A 1 84 ? -6.325 4.701 5.295 1.00 97.31 84 ARG A CA 1
ATOM 675 C C . ARG A 1 84 ? -5.973 6.170 5.081 1.00 97.31 84 ARG A C 1
ATOM 677 O O . ARG A 1 84 ? -5.468 6.526 4.023 1.00 97.31 84 ARG A O 1
ATOM 684 N N . LYS A 1 85 ? -6.147 7.016 6.101 1.00 97.00 85 LYS A N 1
ATOM 685 C CA . LYS A 1 85 ? -5.803 8.446 6.039 1.00 97.00 85 LYS A CA 1
ATOM 686 C C . LYS A 1 85 ? -4.320 8.682 5.736 1.00 97.00 85 LYS A C 1
ATOM 688 O O . LYS A 1 85 ? -3.993 9.560 4.937 1.00 97.00 85 LYS A O 1
ATOM 693 N N . LYS A 1 86 ? -3.417 7.905 6.344 1.00 96.25 86 LYS A N 1
ATOM 694 C CA . LYS A 1 86 ? -1.976 7.948 6.037 1.00 96.25 86 LYS A CA 1
ATOM 695 C C . LYS A 1 86 ? -1.707 7.568 4.581 1.00 96.25 86 LYS A C 1
ATOM 697 O O . LYS A 1 86 ? -0.996 8.308 3.902 1.00 96.25 86 LYS A O 1
ATOM 702 N N . MET A 1 87 ? -2.317 6.487 4.100 1.00 96.06 87 MET A N 1
ATOM 703 C CA . MET A 1 87 ? -2.170 6.025 2.718 1.00 96.06 87 MET A CA 1
ATOM 704 C C . MET A 1 87 ? -2.704 7.024 1.694 1.00 96.06 87 MET A C 1
ATOM 706 O O . MET A 1 87 ? -1.996 7.354 0.748 1.00 96.06 87 MET A O 1
ATOM 710 N N . THR A 1 88 ? -3.887 7.604 1.917 1.00 95.56 88 THR A N 1
ATOM 711 C CA . THR A 1 88 ? -4.423 8.675 1.060 1.00 95.56 88 THR A CA 1
ATOM 712 C C . THR A 1 88 ? -3.481 9.883 1.011 1.00 95.56 88 THR A C 1
ATOM 714 O O . THR A 1 88 ? -3.360 10.532 -0.026 1.00 95.56 88 THR A O 1
ATOM 717 N N . ALA A 1 89 ? -2.752 10.161 2.097 1.00 95.38 89 ALA A N 1
ATOM 718 C CA . ALA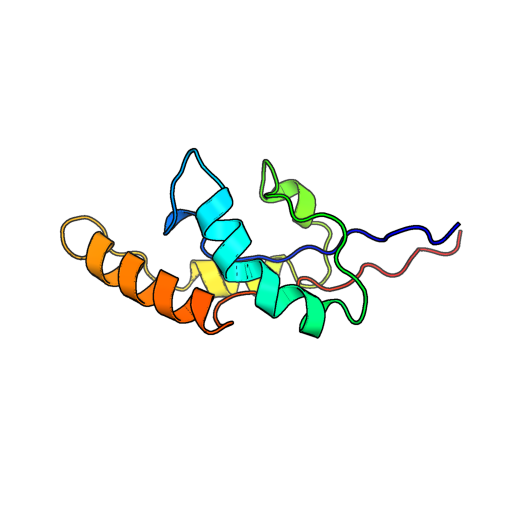 A 1 89 ? -1.725 11.203 2.156 1.00 95.38 89 ALA A CA 1
ATOM 719 C C . ALA A 1 89 ? -0.355 10.784 1.572 1.00 95.38 89 ALA A C 1
ATOM 721 O O . ALA A 1 89 ? 0.607 11.547 1.674 1.00 95.38 89 ALA A O 1
ATOM 722 N N . GLY A 1 90 ? -0.241 9.590 0.985 1.00 93.75 90 GLY A N 1
ATOM 723 C CA . GLY A 1 90 ? 0.980 9.081 0.358 1.00 93.75 90 GLY A CA 1
ATOM 724 C C . GLY A 1 90 ? 2.006 8.495 1.329 1.00 93.75 90 GLY A C 1
ATOM 725 O O . GLY A 1 90 ? 3.175 8.353 0.967 1.00 93.75 90 GLY A O 1
ATOM 726 N N . LYS A 1 91 ? 1.604 8.194 2.569 1.00 93.56 91 LYS A N 1
ATOM 727 C CA . LYS A 1 91 ? 2.432 7.515 3.581 1.00 93.56 91 LYS A CA 1
ATOM 728 C C . LYS A 1 91 ? 2.146 6.012 3.583 1.00 93.56 91 LYS A C 1
ATOM 730 O O . LYS A 1 91 ? 1.097 5.592 3.117 1.00 93.56 91 LYS A O 1
ATOM 735 N N . ASP A 1 92 ? 3.067 5.214 4.122 1.00 93.38 92 ASP A N 1
ATOM 736 C CA . ASP A 1 92 ? 2.951 3.745 4.192 1.00 93.38 92 ASP A CA 1
ATOM 737 C C . ASP A 1 92 ? 2.721 3.073 2.812 1.00 93.38 92 ASP A C 1
ATOM 739 O O . ASP A 1 92 ? 2.105 2.013 2.700 1.00 93.38 92 ASP A O 1
ATOM 743 N N . ILE A 1 93 ? 3.231 3.704 1.745 1.00 95.19 93 ILE A N 1
ATOM 744 C CA . ILE A 1 93 ? 3.316 3.168 0.379 1.00 95.19 93 ILE A CA 1
ATOM 745 C C . ILE A 1 93 ? 4.803 3.053 0.043 1.00 95.19 93 ILE A C 1
ATOM 747 O O . ILE A 1 93 ? 5.492 4.059 -0.133 1.00 95.19 93 ILE A O 1
ATOM 751 N N . HIS A 1 94 ? 5.306 1.825 -0.013 1.00 94.81 94 HIS A N 1
ATOM 752 C CA . HIS A 1 94 ? 6.733 1.541 -0.121 1.00 94.81 94 HIS A CA 1
ATOM 753 C C . HIS A 1 94 ? 7.073 1.082 -1.533 1.00 94.81 94 HIS A C 1
ATOM 755 O O . HIS A 1 94 ? 6.635 0.016 -1.951 1.00 94.81 94 HIS A O 1
ATOM 761 N N . PHE A 1 95 ? 7.860 1.867 -2.267 1.00 94.44 95 PHE A N 1
ATOM 762 C CA . PHE A 1 95 ? 8.408 1.429 -3.549 1.00 94.44 95 PHE A CA 1
ATOM 763 C C . PHE A 1 95 ? 9.505 0.383 -3.329 1.00 94.44 95 PHE A C 1
ATOM 765 O O . PHE A 1 95 ? 10.436 0.626 -2.562 1.00 94.44 95 PHE A O 1
ATOM 772 N N . LEU A 1 96 ? 9.419 -0.756 -4.018 1.00 94.75 96 LEU A N 1
ATOM 773 C CA . LEU A 1 96 ? 10.291 -1.904 -3.749 1.00 94.75 96 LEU A CA 1
ATOM 774 C C . LEU A 1 96 ? 11.593 -1.924 -4.560 1.00 94.75 96 LEU A C 1
ATOM 776 O O . LEU A 1 96 ? 12.394 -2.845 -4.418 1.00 94.75 96 LEU A O 1
ATOM 780 N N . GLY A 1 97 ? 11.837 -0.884 -5.359 1.00 90.81 97 GLY A N 1
ATOM 781 C CA . GLY A 1 97 ? 12.999 -0.786 -6.236 1.00 90.81 97 GLY A CA 1
ATOM 782 C C . GLY A 1 97 ? 12.730 -1.347 -7.630 1.00 90.81 97 GLY A C 1
ATOM 783 O O . GLY A 1 97 ? 11.624 -1.774 -7.950 1.00 90.81 97 GLY A O 1
ATOM 784 N N . VAL A 1 98 ? 13.756 -1.290 -8.476 1.00 87.50 98 VAL A N 1
ATOM 785 C CA . VAL A 1 98 ? 13.766 -1.939 -9.792 1.00 87.50 98 VAL A CA 1
ATOM 786 C C . VAL A 1 98 ? 14.929 -2.912 -9.789 1.00 87.50 98 VAL A C 1
ATOM 788 O O . VAL A 1 98 ? 16.055 -2.524 -9.466 1.00 87.50 98 VAL A O 1
ATOM 791 N N . THR A 1 99 ? 14.670 -4.167 -10.139 1.00 78.44 99 THR A N 1
ATOM 792 C CA . THR A 1 99 ? 15.754 -5.118 -10.387 1.00 78.44 99 THR A CA 1
ATOM 793 C C . THR A 1 99 ? 16.442 -4.703 -11.682 1.00 78.44 99 THR A C 1
ATOM 795 O O . THR A 1 99 ? 15.786 -4.576 -12.713 1.00 78.44 99 THR A O 1
ATOM 798 N N . ALA A 1 100 ? 17.749 -4.441 -11.640 1.00 63.19 100 ALA A N 1
ATOM 799 C CA . ALA A 1 100 ? 18.488 -4.112 -12.853 1.00 63.19 100 ALA A CA 1
ATOM 800 C C . ALA A 1 100 ? 18.349 -5.268 -13.855 1.00 63.19 100 ALA A C 1
ATOM 802 O O . ALA A 1 100 ? 18.596 -6.423 -13.499 1.00 63.19 100 ALA A O 1
ATOM 803 N N . ALA A 1 101 ? 17.962 -4.960 -15.097 1.00 57.34 101 ALA A N 1
ATOM 804 C CA . ALA A 1 101 ? 17.957 -5.946 -16.167 1.00 57.34 101 ALA A CA 1
ATOM 805 C C . ALA A 1 101 ? 19.355 -6.571 -16.247 1.00 57.34 101 ALA A C 1
ATOM 807 O O . ALA A 1 101 ? 20.358 -5.880 -16.446 1.00 57.34 101 ALA A O 1
ATOM 808 N N . THR A 1 102 ? 19.434 -7.878 -16.013 1.00 46.88 102 THR A N 1
ATOM 809 C CA . THR A 1 102 ? 20.685 -8.614 -16.147 1.00 46.88 102 THR A CA 1
ATOM 810 C C . THR A 1 102 ? 20.996 -8.669 -17.638 1.00 46.88 102 THR A C 1
ATOM 812 O O . THR A 1 102 ? 20.375 -9.441 -18.364 1.00 46.88 102 THR A O 1
ATOM 815 N N . ASN A 1 103 ? 21.905 -7.813 -18.114 1.00 45.22 103 ASN A N 1
ATOM 816 C CA . ASN A 1 103 ? 22.460 -7.944 -19.459 1.00 45.22 103 ASN A CA 1
ATOM 817 C C . ASN A 1 103 ? 23.161 -9.307 -19.527 1.00 45.22 103 ASN A C 1
ATOM 819 O O . ASN A 1 103 ? 24.230 -9.474 -18.939 1.00 45.22 103 ASN A O 1
ATOM 823 N N . SER A 1 104 ? 22.503 -10.272 -20.169 1.00 40.31 104 SER A N 1
ATOM 824 C CA . SER A 1 104 ? 23.052 -11.590 -20.502 1.00 40.31 104 SER A CA 1
ATOM 825 C C . SER A 1 104 ? 23.556 -11.574 -21.935 1.00 40.31 104 SER A C 1
ATOM 827 O O . SER A 1 104 ? 22.858 -10.963 -22.777 1.00 40.31 104 SER A O 1
#

Sequence (104 aa):
MTTGEDRFFLTWGRVFDAVDPTPLIDAVKPHLVRMSRGEVRIVEVCDSLQEASAQPYFFESFFMLCQQRIPYGPGYDDWAAETRKKMTAGKDIHFLGVTAATNS

pLDDT: mean 88.68, std 12.96, range [40.31, 97.31]

Radius of gyration: 14.79 Å; chains: 1; bounding box: 36×25×47 Å

Foldseek 3Di:
DPPDDDWDKDADQVLDDPPDCVLVCVLQVVLVCVVVVDDDDDDDDDPDLVVLVPFQCSVVLVVVVVVDDQDPDPCNNVVSVVRSVCSSVVHRIGTRHDDPPPPD

Secondary structure (DSSP, 8-state):
---PPP--EE--GGGS-SS--HHHHHHHHHHHHHHHTS--------SSGGGGTTSTTHHHHHHHHHTSPPP-GGGHHHHHHHHHHHHHTT-S-EE---PPP---

Organism: NCBI:txid3127015